Protein AF-A0AAW6EBI1-F1 (afdb_monomer_lite)

Foldseek 3Di:
DPDDDDDDPDDDDDAFDWDDDPLAIAGEDEPDCVLCPPVSVVDDDDDDDVLVVLVVQCPHPSRHQFYWYSVPPPIDTDGNVCSVVVNVVVVVVD

Organism: NCBI:txid1160721

pLDDT: mean 86.37, std 12.81, range [41.56, 97.62]

Structure (mmCIF, N/CA/C/O backbone):
data_AF-A0AAW6EBI1-F1
#
_entry.id   AF-A0AAW6EBI1-F1
#
loop_
_atom_site.group_PDB
_atom_site.id
_atom_site.type_symbol
_atom_site.label_atom_id
_atom_site.label_alt_id
_atom_site.label_comp_id
_atom_site.label_asym_id
_atom_site.label_entity_id
_atom_site.label_seq_id
_atom_site.pdbx_PDB_ins_code
_atom_site.Cartn_x
_atom_site.Cartn_y
_atom_site.Cartn_z
_atom_site.occupancy
_atom_site.B_iso_or_equiv
_atom_site.auth_seq_id
_atom_site.auth_comp_id
_atom_site.auth_asym_id
_atom_site.auth_atom_id
_atom_site.pdbx_PDB_model_num
ATOM 1 N N . MET A 1 1 ? 24.633 3.542 -7.207 1.00 41.56 1 MET A N 1
ATOM 2 C CA . MET A 1 1 ? 24.643 2.540 -8.297 1.00 41.56 1 MET A CA 1
ATOM 3 C C . MET A 1 1 ? 23.490 2.895 -9.225 1.00 41.56 1 MET A C 1
ATOM 5 O O . MET A 1 1 ? 22.370 2.976 -8.745 1.00 41.56 1 MET A O 1
ATOM 9 N N . ILE A 1 2 ? 23.746 3.243 -10.487 1.00 49.50 2 ILE A N 1
ATOM 10 C CA . ILE A 1 2 ? 22.675 3.623 -11.426 1.00 49.50 2 ILE A CA 1
ATOM 11 C C . ILE A 1 2 ? 21.936 2.332 -11.807 1.00 49.50 2 ILE A C 1
ATOM 13 O O . ILE A 1 2 ? 22.577 1.379 -12.255 1.00 49.50 2 ILE A O 1
ATOM 17 N N . GLY A 1 3 ? 20.627 2.269 -11.545 1.00 60.59 3 GLY A N 1
ATOM 18 C CA . GLY A 1 3 ? 19.796 1.098 -11.836 1.00 60.59 3 GLY A CA 1
ATOM 19 C C . GLY A 1 3 ? 19.919 0.676 -13.303 1.00 60.59 3 GLY A C 1
ATOM 20 O O . GLY A 1 3 ? 19.953 1.520 -14.196 1.00 60.59 3 GLY A O 1
ATOM 21 N N . LYS A 1 4 ? 20.036 -0.631 -13.558 1.00 71.38 4 LYS A N 1
ATOM 22 C CA . LYS A 1 4 ? 20.124 -1.166 -14.923 1.00 71.38 4 LYS A CA 1
ATOM 23 C C . LYS A 1 4 ? 18.727 -1.247 -15.532 1.00 71.38 4 LYS A C 1
ATOM 25 O O . LYS A 1 4 ? 17.860 -1.928 -14.994 1.00 71.38 4 LYS A O 1
ATOM 30 N N . THR A 1 5 ? 18.534 -0.594 -16.672 1.00 63.41 5 THR A N 1
ATOM 31 C CA . THR A 1 5 ? 17.330 -0.755 -17.491 1.00 63.41 5 THR A CA 1
ATOM 32 C C . THR A 1 5 ? 17.435 -2.049 -18.290 1.00 63.41 5 THR A C 1
ATOM 34 O O . THR A 1 5 ? 18.394 -2.244 -19.036 1.00 63.41 5 THR A O 1
ATOM 37 N N . PHE A 1 6 ? 16.446 -2.927 -18.147 1.00 66.19 6 PHE A N 1
ATOM 38 C CA . PHE A 1 6 ? 16.320 -4.147 -18.940 1.00 66.19 6 PHE A CA 1
ATOM 39 C C . PHE A 1 6 ? 15.204 -3.968 -19.972 1.00 66.19 6 PHE A C 1
ATOM 41 O O . PHE A 1 6 ? 14.153 -3.407 -19.672 1.00 66.19 6 PHE A O 1
ATOM 48 N N . SER A 1 7 ? 15.424 -4.440 -21.198 1.00 63.91 7 SER A N 1
ATOM 49 C CA . SER A 1 7 ? 14.393 -4.519 -22.237 1.00 63.91 7 SER A CA 1
ATOM 50 C C . SER A 1 7 ? 14.293 -5.964 -22.703 1.00 63.91 7 SER A C 1
ATOM 52 O O . SER A 1 7 ? 15.248 -6.510 -23.255 1.00 63.91 7 SER A O 1
ATOM 54 N N . THR A 1 8 ? 13.155 -6.600 -22.442 1.00 66.25 8 THR A N 1
ATOM 55 C CA . THR A 1 8 ? 12.863 -7.980 -22.842 1.00 66.25 8 THR A CA 1
ATOM 56 C C . THR A 1 8 ? 12.002 -7.989 -24.101 1.00 66.25 8 THR A C 1
ATOM 58 O O . THR A 1 8 ? 11.169 -7.111 -24.306 1.00 66.25 8 THR A O 1
ATOM 61 N N . LYS A 1 9 ? 12.202 -8.992 -24.964 1.00 66.44 9 LYS A N 1
ATOM 62 C CA . LYS A 1 9 ? 11.394 -9.192 -26.182 1.00 66.44 9 LYS A CA 1
ATOM 63 C C . LYS A 1 9 ? 10.054 -9.891 -25.915 1.00 66.44 9 LYS A C 1
ATOM 65 O O . LYS A 1 9 ? 9.218 -9.957 -26.807 1.00 66.44 9 LYS A O 1
ATOM 70 N N . GLU A 1 10 ? 9.862 -10.394 -24.698 1.00 70.44 10 GLU A N 1
ATOM 71 C CA . GLU A 1 10 ? 8.685 -11.142 -24.255 1.00 70.44 10 GLU A CA 1
ATOM 72 C C . GLU A 1 10 ? 7.992 -10.415 -23.095 1.00 70.44 10 GLU A C 1
ATOM 74 O O . GLU A 1 10 ? 8.613 -9.600 -22.400 1.00 70.44 10 GLU A O 1
ATOM 79 N N . ALA A 1 11 ? 6.702 -10.706 -22.896 1.00 66.75 11 ALA A N 1
ATOM 80 C CA . ALA A 1 11 ? 5.906 -10.137 -21.815 1.00 66.75 11 ALA A CA 1
ATOM 81 C C . ALA A 1 11 ? 6.465 -10.576 -20.452 1.00 66.75 11 ALA A C 1
ATOM 83 O O . ALA A 1 11 ? 6.379 -11.744 -20.076 1.00 66.75 11 ALA A O 1
ATOM 84 N N . VAL A 1 12 ? 7.030 -9.634 -19.697 1.00 67.56 12 VAL A N 1
ATOM 85 C CA . VAL A 1 12 ? 7.486 -9.878 -18.324 1.00 67.56 12 VAL A CA 1
ATOM 86 C C . VAL A 1 12 ? 6.303 -9.687 -17.387 1.00 67.56 12 VAL A C 1
ATOM 88 O O . VAL A 1 12 ? 5.743 -8.594 -17.296 1.00 67.56 12 VAL A O 1
ATOM 91 N N . ARG A 1 13 ? 5.921 -10.751 -16.674 1.00 75.06 13 ARG A N 1
ATOM 92 C CA . ARG A 1 13 ? 4.937 -10.672 -15.590 1.00 75.06 13 ARG A CA 1
ATOM 93 C C . ARG A 1 13 ? 5.654 -10.252 -14.312 1.00 75.06 13 ARG A C 1
ATOM 95 O O . ARG A 1 13 ? 6.489 -10.994 -13.805 1.00 75.06 13 ARG A O 1
ATOM 102 N N . MET A 1 14 ? 5.313 -9.080 -13.788 1.00 80.81 14 MET A N 1
ATOM 103 C CA . MET A 1 14 ? 5.749 -8.665 -12.456 1.00 80.81 14 MET A CA 1
ATOM 104 C C . MET A 1 14 ? 4.698 -9.065 -11.429 1.00 80.81 14 MET A C 1
ATOM 106 O O . MET A 1 14 ? 3.503 -8.873 -11.654 1.00 80.81 14 MET A O 1
ATOM 110 N N . ILE A 1 15 ? 5.154 -9.653 -10.327 1.00 85.88 15 ILE A N 1
ATOM 111 C CA . ILE A 1 15 ? 4.307 -10.077 -9.215 1.00 85.88 15 ILE A CA 1
ATOM 112 C C . ILE A 1 15 ? 4.534 -9.064 -8.088 1.00 85.88 15 ILE A C 1
ATOM 114 O O . ILE A 1 15 ? 5.671 -8.947 -7.628 1.00 85.88 15 ILE A O 1
ATOM 118 N N . PRO A 1 16 ? 3.507 -8.293 -7.688 1.00 89.38 16 PRO A N 1
ATOM 119 C CA . PRO A 1 16 ? 3.618 -7.382 -6.558 1.00 89.38 16 PRO A CA 1
ATOM 120 C C . PRO A 1 16 ? 3.875 -8.146 -5.262 1.00 89.38 16 PRO A C 1
ATOM 122 O O . PRO A 1 16 ? 3.339 -9.238 -5.067 1.00 89.38 16 PRO A O 1
ATOM 125 N N . ASP A 1 17 ? 4.658 -7.548 -4.372 1.00 93.31 17 ASP A N 1
ATOM 126 C CA . ASP A 1 17 ? 4.764 -8.040 -3.004 1.00 93.31 17 ASP A CA 1
ATOM 127 C C . ASP A 1 17 ? 3.494 -7.706 -2.210 1.00 93.31 17 ASP A C 1
ATOM 129 O O . ASP A 1 17 ? 2.776 -6.763 -2.544 1.00 93.31 17 ASP A O 1
ATOM 133 N N . ILE A 1 18 ? 3.206 -8.492 -1.172 1.00 95.69 18 ILE A N 1
ATOM 134 C CA . ILE A 1 18 ? 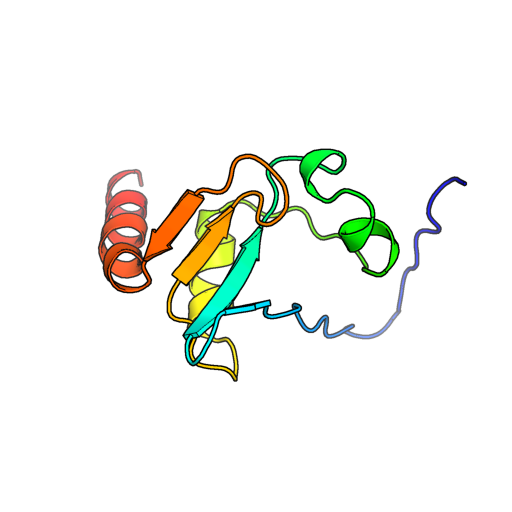2.021 -8.330 -0.322 1.00 95.69 18 ILE A CA 1
ATOM 135 C C . ILE A 1 18 ? 2.451 -8.434 1.136 1.00 95.69 18 ILE A C 1
ATOM 137 O O . ILE A 1 18 ? 2.910 -9.488 1.582 1.00 95.69 18 ILE A O 1
ATOM 141 N N . LEU A 1 19 ? 2.244 -7.353 1.887 1.00 95.88 19 LEU A N 1
ATOM 142 C CA . LEU A 1 19 ? 2.577 -7.294 3.304 1.00 95.88 19 LEU A CA 1
ATOM 143 C C . LEU A 1 19 ? 1.525 -8.033 4.128 1.00 95.88 19 LEU A C 1
ATOM 145 O O . LEU A 1 19 ? 0.341 -8.027 3.796 1.00 95.88 19 LEU A O 1
ATOM 149 N N . GLN A 1 20 ? 1.955 -8.655 5.220 1.00 96.00 20 GLN A N 1
ATOM 150 C CA . GLN A 1 20 ? 1.075 -9.341 6.158 1.00 96.00 20 GLN A CA 1
ATOM 151 C C . GLN A 1 20 ? 1.182 -8.681 7.532 1.00 96.00 20 GLN A C 1
ATOM 153 O O . GLN A 1 20 ? 2.283 -8.490 8.044 1.00 96.00 20 GLN A O 1
ATOM 158 N N . ASN A 1 21 ? 0.037 -8.372 8.138 1.00 94.00 21 ASN A N 1
ATOM 159 C CA . ASN A 1 21 ? -0.062 -7.920 9.520 1.00 94.00 21 ASN A CA 1
ATOM 160 C C . ASN A 1 21 ? -1.105 -8.778 10.245 1.00 94.00 21 ASN A C 1
ATOM 162 O O . ASN A 1 21 ? -2.304 -8.674 9.984 1.00 94.00 21 ASN A O 1
ATOM 166 N N . GLY A 1 22 ? -0.638 -9.679 11.111 1.00 94.31 22 GLY A N 1
ATOM 167 C CA . GLY A 1 22 ? -1.485 -10.718 11.694 1.00 94.31 22 GLY A CA 1
ATOM 168 C C . GLY A 1 22 ? -2.086 -11.618 10.610 1.00 94.31 22 GLY A C 1
ATOM 169 O O . GLY A 1 22 ? -1.359 -12.251 9.843 1.00 94.31 22 GLY A O 1
ATOM 170 N N . GLU A 1 23 ? -3.413 -11.665 10.542 1.00 95.06 23 GLU A N 1
ATOM 171 C CA . GLU A 1 23 ? -4.168 -12.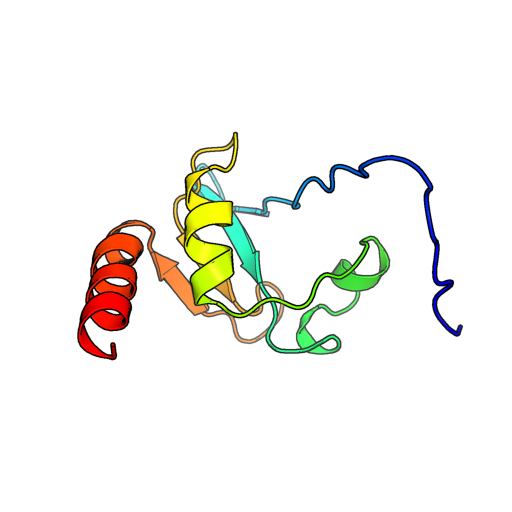447 9.551 1.00 95.06 23 GLU A CA 1
ATOM 172 C C . GLU A 1 23 ? -4.541 -11.639 8.296 1.00 95.06 23 GLU A C 1
ATOM 174 O O . GLU A 1 23 ? -5.076 -12.195 7.339 1.00 95.06 23 GLU A O 1
ATOM 179 N N . GLN A 1 24 ? -4.261 -10.332 8.282 1.00 96.56 24 GLN A N 1
ATOM 180 C CA . GLN A 1 24 ? -4.629 -9.439 7.187 1.00 96.56 24 GLN A CA 1
ATOM 181 C C . GLN A 1 24 ? -3.467 -9.231 6.213 1.00 96.56 24 GLN A C 1
ATOM 183 O O . GLN A 1 24 ? -2.301 -9.135 6.607 1.00 96.56 24 GLN A O 1
ATOM 188 N N . PHE A 1 25 ? -3.807 -9.116 4.930 1.00 97.62 25 PHE A N 1
ATOM 189 C CA . PHE A 1 25 ? -2.867 -8.859 3.842 1.00 97.62 25 PHE A CA 1
ATOM 190 C C . PHE A 1 25 ? -3.080 -7.462 3.261 1.00 97.62 25 PHE A C 1
ATOM 192 O O . PHE A 1 25 ? -4.219 -7.053 3.053 1.00 97.62 25 PHE A O 1
ATOM 199 N N . PHE A 1 26 ? -2.001 -6.752 2.947 1.00 97.44 26 PHE A N 1
ATOM 200 C CA . PHE A 1 26 ? -2.046 -5.386 2.434 1.00 97.44 26 PHE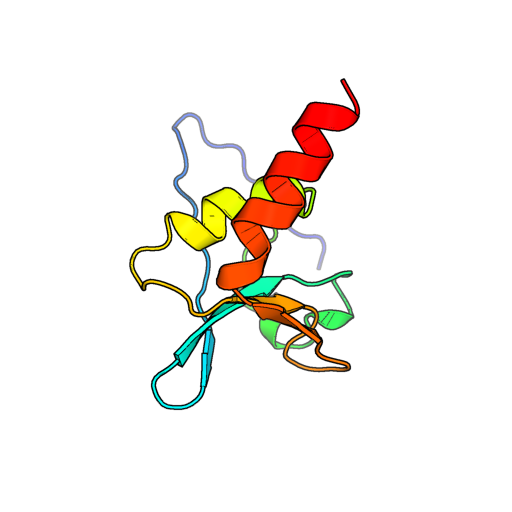 A CA 1
ATOM 201 C C . PHE A 1 26 ? -1.181 -5.239 1.189 1.00 97.44 26 PHE A C 1
ATOM 203 O O . PHE A 1 26 ? -0.063 -5.753 1.125 1.00 97.44 26 PHE A O 1
ATOM 210 N N . PHE A 1 27 ? -1.697 -4.512 0.203 1.00 96.81 2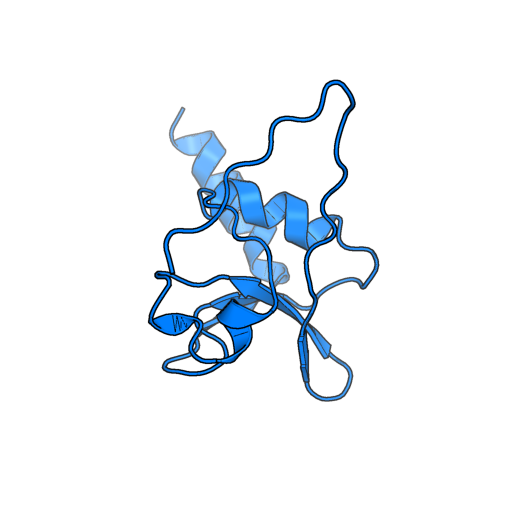7 PHE A N 1
ATOM 211 C CA . PHE A 1 27 ? -0.952 -4.166 -1.000 1.00 96.81 27 PHE A CA 1
ATOM 212 C C . PHE A 1 27 ? -0.108 -2.909 -0.728 1.00 96.81 27 PHE A C 1
ATOM 214 O O . PHE A 1 27 ? -0.690 -1.847 -0.491 1.00 96.81 27 PHE A O 1
ATOM 221 N N . PRO A 1 28 ? 1.232 -2.983 -0.730 1.00 96.44 28 PRO A N 1
ATOM 222 C CA . PRO A 1 28 ? 2.066 -1.836 -0.406 1.00 96.44 28 PRO A CA 1
ATOM 223 C C . PRO A 1 28 ? 2.186 -0.866 -1.587 1.00 96.44 28 PRO A C 1
ATOM 225 O O . PRO A 1 28 ? 2.464 -1.264 -2.720 1.00 96.44 28 PRO A O 1
ATOM 228 N N . ILE A 1 29 ? 2.031 0.428 -1.307 1.00 96.19 29 ILE A N 1
ATOM 229 C CA . ILE A 1 29 ? 2.407 1.529 -2.198 1.00 96.19 29 ILE A CA 1
ATOM 230 C C . ILE A 1 29 ? 3.256 2.547 -1.445 1.00 96.19 29 ILE A C 1
ATOM 232 O O . ILE A 1 29 ? 3.196 2.652 -0.222 1.00 96.19 29 ILE A O 1
ATOM 236 N N . PHE A 1 30 ? 4.023 3.334 -2.193 1.00 96.00 30 PHE A N 1
ATOM 237 C CA . PHE A 1 30 ? 4.901 4.351 -1.627 1.00 96.00 30 PHE A CA 1
ATOM 238 C C . PHE A 1 30 ? 4.799 5.636 -2.436 1.00 96.00 30 PHE A C 1
ATOM 240 O O . PHE A 1 30 ? 4.740 5.589 -3.668 1.00 96.00 30 PHE A O 1
ATOM 247 N N . SER A 1 31 ? 4.774 6.778 -1.751 1.00 94.75 31 SER A N 1
ATOM 248 C CA . SER A 1 31 ? 4.722 8.092 -2.402 1.00 94.75 31 SER A CA 1
ATOM 249 C C . SER A 1 31 ? 6.055 8.498 -3.027 1.00 94.75 31 SER A C 1
ATOM 251 O O . SER A 1 31 ? 6.072 9.306 -3.955 1.00 94.75 31 SER A O 1
ATOM 253 N N . SER A 1 32 ? 7.168 7.940 -2.550 1.00 93.75 32 SER A N 1
ATOM 254 C CA . SER A 1 32 ? 8.496 8.165 -3.117 1.00 93.75 32 SER A CA 1
ATOM 255 C C . SER A 1 32 ? 9.420 6.965 -2.884 1.00 93.75 32 SER A C 1
ATOM 257 O O . SER A 1 32 ? 9.038 5.986 -2.242 1.00 93.75 32 SER A O 1
ATOM 259 N N . VAL A 1 33 ? 10.632 7.014 -3.445 1.00 92.31 33 VAL A N 1
ATOM 260 C CA . VAL A 1 33 ? 11.641 5.960 -3.242 1.00 92.31 33 VAL A CA 1
ATOM 261 C C . VAL A 1 33 ? 12.196 6.007 -1.819 1.00 92.31 33 VAL A C 1
ATOM 263 O O . VAL A 1 33 ? 12.491 4.965 -1.248 1.00 92.31 33 VAL A O 1
ATOM 266 N N . GLU A 1 34 ? 12.306 7.199 -1.239 1.00 93.69 34 GLU A N 1
ATOM 267 C CA . GLU A 1 34 ? 12.792 7.424 0.122 1.00 93.69 34 GLU A CA 1
ATOM 268 C C . GLU A 1 34 ? 11.875 6.761 1.157 1.00 93.69 34 GLU A C 1
ATOM 270 O O . GLU A 1 34 ? 12.362 6.087 2.060 1.00 93.69 34 GLU A O 1
ATOM 275 N N . GLU A 1 35 ? 10.556 6.855 0.964 1.00 96.00 35 GLU A N 1
ATOM 276 C CA . GLU A 1 35 ? 9.550 6.220 1.831 1.00 96.00 35 GLU A CA 1
ATOM 277 C C . GLU A 1 35 ? 9.601 4.683 1.804 1.00 96.00 35 GLU A C 1
ATOM 279 O O . GLU A 1 35 ? 9.067 4.022 2.694 1.00 96.00 35 GLU A O 1
ATOM 284 N N . MET A 1 36 ? 10.246 4.085 0.793 1.00 94.25 36 MET A N 1
ATOM 285 C CA . MET A 1 36 ? 10.453 2.635 0.745 1.00 94.25 36 MET A CA 1
ATOM 286 C C . MET A 1 36 ? 11.550 2.170 1.709 1.00 94.25 36 MET A C 1
ATOM 288 O O . MET A 1 36 ? 11.586 0.986 2.035 1.00 94.25 36 MET A O 1
ATOM 292 N N . GLY A 1 37 ? 12.467 3.053 2.124 1.00 92.88 37 GLY A N 1
ATOM 293 C CA . GLY A 1 37 ? 13.628 2.696 2.941 1.00 92.88 37 GLY A CA 1
ATOM 294 C C . GLY A 1 37 ? 14.418 1.497 2.392 1.00 92.88 37 GLY A C 1
ATOM 295 O O . GLY A 1 37 ? 14.502 1.282 1.180 1.00 92.88 37 GLY A O 1
ATOM 296 N N . GLU A 1 38 ? 14.962 0.684 3.300 1.00 93.50 38 GLU A N 1
ATOM 297 C CA . GLU A 1 38 ? 15.703 -0.544 2.964 1.00 93.50 38 GLU A CA 1
ATOM 298 C C . GLU A 1 38 ? 14.834 -1.574 2.227 1.00 93.50 38 GLU A C 1
ATOM 300 O O . GLU A 1 38 ? 15.318 -2.294 1.354 1.00 93.50 38 GLU A O 1
ATOM 305 N N . TYR A 1 39 ? 13.525 -1.605 2.507 1.00 92.38 39 TYR A N 1
ATOM 306 C CA . TYR A 1 39 ? 12.598 -2.525 1.849 1.00 92.38 39 TYR A CA 1
ATOM 307 C C . TYR A 1 39 ? 12.640 -2.365 0.324 1.00 92.38 39 TYR A C 1
ATOM 309 O O . TYR A 1 39 ? 12.690 -3.355 -0.406 1.00 92.38 39 TYR A O 1
ATOM 317 N N . GLY A 1 40 ? 12.713 -1.128 -0.175 1.00 91.44 40 GLY A N 1
ATOM 318 C CA . GLY A 1 40 ? 12.744 -0.844 -1.608 1.00 91.44 40 GLY A CA 1
ATOM 319 C C . GLY A 1 40 ? 13.982 -1.363 -2.347 1.00 91.44 40 GLY A C 1
ATOM 320 O O . GLY A 1 40 ? 13.950 -1.456 -3.577 1.00 91.44 40 GLY A O 1
ATOM 321 N N . GLU A 1 41 ? 15.080 -1.694 -1.665 1.00 92.00 41 GLU A N 1
ATOM 322 C CA . GLU A 1 41 ? 16.328 -2.131 -2.311 1.00 92.00 41 GLU A CA 1
ATOM 323 C C . GLU A 1 41 ? 16.219 -3.523 -2.947 1.00 92.00 41 GLU A C 1
ATOM 325 O O . GLU A 1 41 ? 16.923 -3.826 -3.9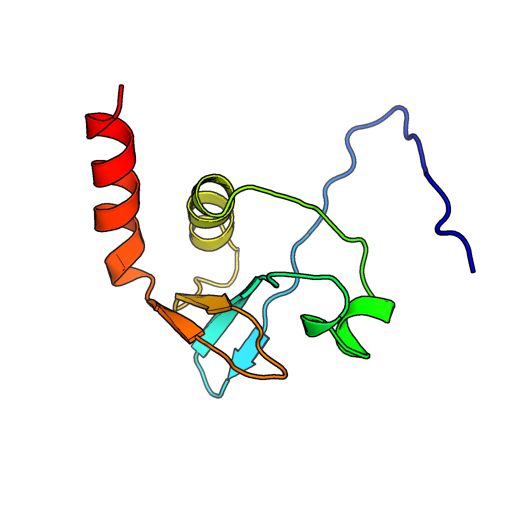12 1.00 92.00 41 GLU A O 1
ATOM 330 N N . HIS A 1 42 ? 15.284 -4.343 -2.466 1.00 89.69 42 HIS A N 1
ATOM 331 C CA . HIS A 1 42 ? 15.119 -5.733 -2.890 1.00 89.69 42 HIS A CA 1
ATOM 332 C C . HIS A 1 42 ? 14.145 -5.923 -4.061 1.00 89.69 42 HIS A C 1
ATOM 334 O O . HIS A 1 42 ? 13.988 -7.043 -4.550 1.00 89.69 42 HIS A O 1
ATOM 340 N N . PHE A 1 43 ? 13.514 -4.846 -4.546 1.00 90.06 43 PHE A N 1
ATOM 341 C CA . PHE A 1 43 ? 12.440 -4.927 -5.537 1.00 90.06 43 PHE A CA 1
ATOM 342 C C . PHE A 1 43 ? 12.678 -4.072 -6.782 1.00 90.06 43 PHE A C 1
ATOM 344 O O . PHE A 1 43 ? 13.250 -2.974 -6.753 1.00 90.06 43 PHE A O 1
ATOM 351 N N . SER A 1 44 ? 12.134 -4.568 -7.896 1.00 89.75 44 SER A N 1
ATOM 352 C CA . SER A 1 44 ? 11.875 -3.743 -9.076 1.00 89.75 44 SER A CA 1
ATOM 353 C C . SER A 1 44 ? 10.735 -2.771 -8.777 1.00 89.75 44 SER A C 1
ATOM 355 O O . SER A 1 44 ? 9.736 -3.148 -8.171 1.00 89.75 44 SER A O 1
ATOM 357 N N . LYS A 1 45 ? 10.883 -1.515 -9.207 1.00 90.12 45 LYS A N 1
ATOM 358 C CA . LYS A 1 45 ? 9.946 -0.430 -8.886 1.00 90.12 45 LYS A CA 1
ATOM 359 C C . LYS A 1 45 ? 9.079 -0.106 -10.096 1.00 90.12 45 LYS A C 1
ATOM 361 O O . LYS A 1 45 ? 9.593 0.008 -11.208 1.00 90.12 45 LYS A O 1
ATOM 366 N N . VAL A 1 46 ? 7.781 0.079 -9.870 1.00 89.88 46 VAL A N 1
ATOM 367 C CA . VAL A 1 46 ? 6.831 0.543 -10.889 1.00 89.88 46 VAL A CA 1
ATOM 368 C C . VAL A 1 46 ? 6.128 1.778 -10.373 1.00 89.88 46 VAL A C 1
ATOM 370 O O . VAL A 1 46 ? 5.524 1.747 -9.306 1.00 89.88 46 VAL A O 1
ATOM 373 N N . GLN A 1 47 ? 6.168 2.849 -11.158 1.00 91.69 47 GLN A N 1
ATOM 374 C CA . GLN A 1 47 ? 5.380 4.040 -10.889 1.00 91.69 47 GLN A CA 1
ATOM 375 C C . GLN A 1 47 ? 4.024 3.917 -11.589 1.00 91.69 47 GLN A C 1
ATOM 377 O O . GLN A 1 47 ? 3.961 3.726 -12.805 1.00 91.69 47 GLN A O 1
ATOM 382 N N . LYS A 1 48 ? 2.941 4.022 -10.818 1.00 91.69 48 LYS A N 1
ATOM 383 C CA . LYS A 1 48 ? 1.558 4.027 -11.306 1.00 91.69 48 LYS A CA 1
ATOM 384 C C . LYS A 1 48 ? 0.735 5.054 -10.554 1.00 91.69 48 LYS A C 1
ATOM 386 O O . LYS A 1 48 ? 1.030 5.371 -9.404 1.00 91.69 48 LYS A O 1
ATOM 391 N N . HIS A 1 49 ? -0.318 5.544 -11.197 1.00 90.56 49 HIS A N 1
ATOM 392 C CA . HIS A 1 49 ? -1.318 6.339 -10.504 1.00 90.56 49 HIS A CA 1
ATOM 393 C C . HIS A 1 49 ? -2.116 5.451 -9.536 1.00 90.56 49 HIS A C 1
ATOM 395 O O . HIS A 1 49 ? -2.411 4.303 -9.863 1.00 90.56 49 HIS A O 1
ATOM 401 N N . ILE A 1 50 ? -2.521 5.971 -8.372 1.00 86.38 50 ILE A N 1
ATOM 402 C CA . ILE A 1 50 ? -3.212 5.177 -7.335 1.00 86.38 50 ILE A CA 1
ATOM 403 C C . ILE A 1 50 ? -4.486 4.487 -7.853 1.00 86.38 50 ILE A C 1
ATOM 405 O O . ILE A 1 50 ? -4.769 3.347 -7.500 1.00 86.38 50 ILE A O 1
ATOM 409 N N . LEU A 1 51 ? -5.202 5.134 -8.777 1.00 88.62 51 LEU A N 1
ATOM 410 C CA . LEU A 1 51 ? -6.402 4.581 -9.419 1.00 88.62 51 LEU A CA 1
ATOM 411 C C . LEU A 1 51 ? -6.119 3.346 -10.287 1.00 88.62 51 LEU A C 1
ATOM 413 O O . LEU A 1 51 ? -7.012 2.534 -10.490 1.00 88.62 51 LEU A O 1
ATOM 417 N N . GLU A 1 52 ? -4.900 3.192 -10.807 1.00 90.06 52 GLU A N 1
ATOM 418 C CA . GLU A 1 52 ? -4.484 1.960 -11.489 1.00 90.06 52 GLU A CA 1
ATOM 419 C C . GLU A 1 52 ? -4.074 0.869 -10.497 1.00 90.06 52 GLU A C 1
ATOM 421 O O . GLU A 1 52 ? -4.084 -0.307 -10.849 1.00 90.06 52 GLU A O 1
ATOM 426 N N . VAL A 1 53 ? -3.711 1.238 -9.265 1.00 91.69 53 VAL A N 1
ATOM 427 C CA . VAL A 1 53 ? -3.302 0.280 -8.232 1.00 91.69 53 VAL A CA 1
ATOM 428 C C . VAL A 1 53 ? -4.505 -0.395 -7.582 1.00 91.69 53 VAL A C 1
ATOM 430 O O . VAL A 1 53 ? -4.423 -1.575 -7.267 1.00 91.69 53 VAL A O 1
ATOM 433 N N . ILE A 1 54 ? -5.640 0.296 -7.441 1.00 92.75 54 ILE A N 1
ATOM 434 C CA . ILE A 1 54 ? -6.884 -0.283 -6.898 1.00 92.75 54 ILE A CA 1
ATOM 435 C C . ILE A 1 54 ? -7.266 -1.611 -7.582 1.00 92.75 54 ILE A C 1
ATOM 437 O O . ILE A 1 54 ? -7.380 -2.623 -6.883 1.00 92.75 54 ILE A O 1
ATOM 441 N N . PRO A 1 55 ? -7.382 -1.693 -8.924 1.00 91.31 55 PRO A N 1
ATOM 442 C CA . PRO A 1 55 ? -7.673 -2.966 -9.577 1.00 91.31 55 PRO A CA 1
ATOM 443 C C . PRO A 1 55 ? -6.527 -3.980 -9.444 1.00 91.31 55 PRO A C 1
ATOM 445 O O . PRO A 1 55 ? -6.787 -5.180 -9.447 1.00 91.31 55 PRO A O 1
ATOM 448 N N . MET A 1 56 ? -5.268 -3.552 -9.294 1.00 91.62 56 MET A N 1
ATOM 449 C CA . MET A 1 56 ? -4.151 -4.474 -9.034 1.00 91.62 56 MET A CA 1
ATOM 450 C C . MET A 1 56 ? -4.251 -5.111 -7.645 1.00 91.62 56 MET A C 1
ATOM 452 O O . MET A 1 56 ? -4.040 -6.314 -7.509 1.00 91.62 56 MET A O 1
ATOM 456 N N . ALA A 1 57 ? -4.609 -4.322 -6.632 1.00 93.12 57 ALA A N 1
ATOM 457 C CA . ALA A 1 57 ? -4.825 -4.785 -5.270 1.00 93.12 57 ALA A CA 1
ATOM 458 C C . ALA A 1 57 ? -6.022 -5.743 -5.197 1.00 93.12 57 ALA A C 1
ATOM 460 O O . ALA A 1 57 ? -5.895 -6.834 -4.644 1.00 93.12 57 ALA A O 1
ATOM 461 N N . ARG A 1 58 ? -7.146 -5.391 -5.840 1.00 90.56 58 ARG A N 1
ATOM 462 C CA . ARG A 1 58 ? -8.361 -6.225 -5.882 1.00 90.56 58 ARG A CA 1
ATOM 463 C C . ARG A 1 58 ? -8.120 -7.588 -6.540 1.00 90.56 58 ARG A C 1
ATOM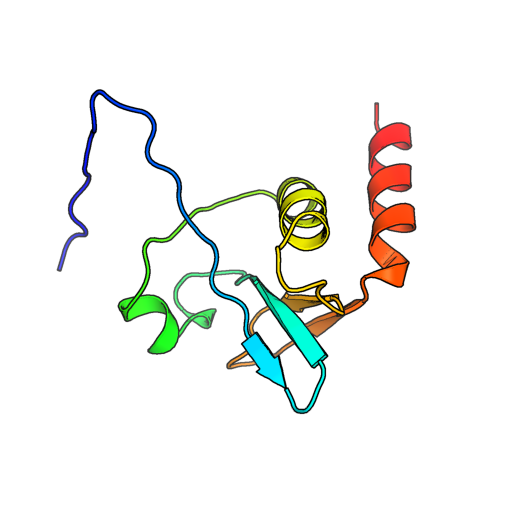 465 O O . ARG A 1 58 ? -8.647 -8.591 -6.076 1.00 90.56 58 ARG A O 1
ATOM 472 N N . ASN A 1 59 ? -7.314 -7.627 -7.601 1.00 88.94 59 ASN A N 1
ATOM 473 C CA . ASN A 1 59 ? -6.991 -8.858 -8.330 1.00 88.94 59 ASN A CA 1
ATOM 474 C C . ASN A 1 59 ? -5.772 -9.608 -7.755 1.00 88.94 59 ASN A C 1
ATOM 476 O O . ASN A 1 59 ? -5.251 -10.518 -8.402 1.00 88.94 59 ASN A O 1
ATOM 480 N N . SER A 1 60 ? -5.289 -9.231 -6.567 1.00 87.50 60 SER A N 1
ATOM 481 C CA . SER A 1 60 ? -4.219 -9.954 -5.879 1.00 87.50 60 SER A CA 1
ATOM 482 C C . SER A 1 60 ? -4.682 -11.344 -5.436 1.00 87.50 60 SER A C 1
ATOM 484 O O . SER A 1 60 ? -5.777 -11.510 -4.902 1.00 87.50 60 SER A O 1
ATOM 486 N N . GLU A 1 61 ? -3.808 -12.343 -5.574 1.00 85.94 61 GLU A N 1
ATOM 487 C CA . GLU A 1 61 ? -4.081 -13.734 -5.178 1.00 85.94 61 GLU A CA 1
ATOM 488 C C . GLU A 1 61 ? -4.335 -13.891 -3.665 1.00 85.94 61 GLU A C 1
ATOM 490 O O . GLU A 1 61 ? -4.932 -14.876 -3.239 1.00 85.94 61 GLU A O 1
ATOM 495 N N . LYS A 1 62 ? -3.905 -12.921 -2.843 1.00 87.00 62 LYS A N 1
ATOM 496 C CA . LYS A 1 62 ? -3.997 -12.979 -1.374 1.00 87.00 62 LYS A CA 1
ATOM 497 C C . LYS A 1 62 ? -5.246 -12.334 -0.764 1.00 87.00 62 LYS A C 1
ATOM 499 O O . LYS A 1 62 ? -5.317 -12.275 0.458 1.00 87.00 62 LYS A O 1
ATOM 504 N N . ASN A 1 63 ? -6.205 -11.872 -1.574 1.00 89.38 63 ASN A N 1
ATOM 505 C CA . ASN A 1 63 ? -7.426 -11.192 -1.111 1.00 89.38 63 ASN A CA 1
ATOM 506 C C . ASN A 1 63 ? -7.132 -10.114 -0.045 1.00 89.38 63 ASN A C 1
ATOM 508 O O . ASN A 1 63 ? -7.380 -10.298 1.147 1.00 89.38 63 ASN A O 1
ATOM 512 N N . VAL A 1 64 ? -6.517 -9.013 -0.475 1.00 95.69 64 VAL A N 1
ATOM 513 C CA . VAL A 1 64 ? -6.010 -7.977 0.436 1.00 95.69 64 VAL A CA 1
ATOM 514 C C . VAL A 1 64 ? -7.137 -7.237 1.164 1.00 95.69 64 VAL A C 1
ATOM 516 O O . VAL A 1 64 ? -8.167 -6.919 0.577 1.00 95.69 64 VAL A O 1
ATOM 519 N N . ALA A 1 65 ? -6.903 -6.909 2.434 1.00 96.44 65 ALA A N 1
ATOM 520 C CA . ALA A 1 65 ? -7.785 -6.087 3.259 1.00 96.44 65 ALA A CA 1
ATOM 521 C C . ALA A 1 65 ? -7.746 -4.601 2.861 1.00 96.44 65 ALA A C 1
ATOM 523 O O . ALA A 1 65 ? -8.693 -3.864 3.120 1.00 96.44 65 ALA A O 1
ATOM 524 N N . GLY A 1 66 ? -6.668 -4.157 2.211 1.00 96.69 66 GLY A N 1
ATOM 525 C CA . GLY A 1 66 ? -6.526 -2.783 1.745 1.00 96.69 66 GLY A CA 1
ATOM 526 C C . GLY A 1 66 ? -5.183 -2.506 1.077 1.00 96.69 66 GLY A C 1
ATOM 527 O O . GLY A 1 66 ? -4.338 -3.393 0.916 1.00 96.69 66 GLY A O 1
ATOM 528 N N . ILE A 1 67 ? -4.991 -1.249 0.694 1.00 97.12 67 ILE A N 1
ATOM 529 C CA . ILE A 1 67 ? -3.712 -0.705 0.236 1.00 97.12 67 ILE A CA 1
ATOM 530 C C . ILE A 1 67 ? -3.068 0.033 1.408 1.00 97.12 67 ILE A C 1
ATOM 532 O O . ILE A 1 67 ? -3.711 0.871 2.034 1.00 97.12 67 ILE A O 1
ATOM 536 N N . VAL A 1 68 ? -1.796 -0.246 1.686 1.00 97.19 68 VAL A N 1
ATOM 537 C CA . VAL A 1 68 ? -1.012 0.493 2.682 1.00 97.19 68 VAL A CA 1
ATOM 538 C C . VAL A 1 68 ? -0.049 1.436 1.971 1.00 97.19 68 VAL A C 1
ATOM 540 O O . VAL A 1 68 ? 0.799 1.005 1.192 1.00 97.19 68 VAL A O 1
ATOM 543 N N . LEU A 1 69 ? -0.198 2.732 2.221 1.00 97.00 69 LEU A N 1
ATOM 544 C CA . LEU A 1 69 ? 0.725 3.772 1.788 1.00 97.00 69 LEU A CA 1
ATOM 545 C C . LEU A 1 69 ? 1.832 3.924 2.828 1.00 97.00 69 LEU A C 1
ATOM 547 O O . LEU A 1 69 ? 1.522 4.058 4.008 1.00 97.00 69 LEU A O 1
ATOM 551 N N . ASN A 1 70 ? 3.090 3.940 2.379 1.00 96.38 70 ASN A N 1
ATOM 552 C CA . ASN A 1 70 ? 4.267 4.248 3.198 1.00 96.38 70 ASN A CA 1
ATOM 553 C C . ASN A 1 70 ? 4.369 3.350 4.447 1.00 96.38 70 ASN A C 1
ATOM 555 O O . ASN A 1 70 ? 4.474 3.810 5.580 1.00 96.38 70 ASN A O 1
ATOM 559 N N . ALA A 1 71 ? 4.316 2.032 4.232 1.00 95.25 71 ALA A N 1
ATOM 560 C CA . ALA A 1 71 ? 4.183 1.026 5.293 1.00 95.25 71 ALA A CA 1
ATOM 561 C C . ALA A 1 71 ? 5.288 1.044 6.370 1.00 95.25 71 ALA A C 1
ATOM 563 O O . ALA A 1 71 ? 5.084 0.500 7.453 1.00 95.25 71 ALA A O 1
ATOM 564 N N . PHE A 1 72 ? 6.449 1.631 6.072 1.00 92.94 72 PHE A N 1
ATOM 565 C CA . PHE A 1 72 ? 7.632 1.620 6.941 1.00 92.94 72 PHE A CA 1
ATOM 566 C C . PHE A 1 72 ? 7.982 3.002 7.512 1.00 92.94 72 PHE A C 1
ATOM 568 O O . PHE A 1 72 ? 9.041 3.171 8.113 1.00 92.94 72 PHE A O 1
ATOM 575 N N . SER A 1 73 ? 7.094 3.980 7.336 1.00 90.50 73 SER A N 1
ATOM 576 C CA . SER A 1 73 ? 7.237 5.354 7.822 1.00 90.50 73 SER A CA 1
ATOM 577 C C . SER A 1 73 ? 5.876 5.877 8.315 1.00 90.50 73 SER A C 1
ATOM 579 O O . SER A 1 73 ? 5.224 5.220 9.131 1.00 90.50 73 SER A O 1
ATOM 581 N N . GLU A 1 74 ? 5.429 7.051 7.861 1.00 93.06 74 GLU A N 1
ATOM 582 C CA . GLU A 1 74 ? 4.107 7.601 8.173 1.00 93.06 74 GLU A CA 1
ATOM 583 C C . GLU A 1 74 ? 3.024 6.899 7.345 1.00 93.06 74 GLU A C 1
ATOM 585 O O . GLU A 1 74 ? 2.624 7.348 6.269 1.00 93.06 74 GLU A O 1
ATOM 590 N N . SER A 1 75 ? 2.568 5.754 7.858 1.00 94.94 75 SER A N 1
ATOM 591 C CA . SER A 1 75 ? 1.667 4.874 7.121 1.00 94.94 75 SER A CA 1
ATOM 592 C C . SER A 1 75 ? 0.211 5.348 7.111 1.00 94.94 75 SER A C 1
ATOM 594 O O . SER A 1 75 ? -0.313 5.805 8.130 1.00 94.94 75 SER A O 1
ATOM 596 N N . PHE A 1 76 ? -0.477 5.123 5.992 1.00 95.62 76 PHE A N 1
ATOM 597 C CA . PHE A 1 76 ? -1.926 5.290 5.856 1.00 95.62 76 PHE A CA 1
ATOM 598 C C . PHE A 1 76 ? -2.539 4.057 5.186 1.00 95.62 76 PHE A C 1
ATOM 600 O O . PHE A 1 76 ? -1.979 3.535 4.223 1.00 95.62 76 PHE A O 1
ATOM 607 N N . ILE A 1 77 ? -3.698 3.599 5.664 1.00 96.25 77 ILE A N 1
ATOM 608 C CA . ILE A 1 77 ? -4.404 2.449 5.090 1.00 96.25 77 ILE A CA 1
ATOM 609 C C . ILE A 1 77 ? -5.644 2.939 4.351 1.00 96.25 77 ILE A C 1
ATOM 611 O O . ILE A 1 77 ? -6.482 3.642 4.909 1.00 96.25 77 ILE A O 1
ATOM 615 N N . LEU A 1 78 ? -5.753 2.533 3.089 1.00 95.38 78 LEU A N 1
ATOM 616 C CA . LEU A 1 78 ? -6.977 2.606 2.312 1.00 95.38 78 LEU A CA 1
ATOM 617 C C . LEU A 1 78 ? -7.655 1.235 2.339 1.00 95.38 78 LEU A C 1
ATOM 619 O O . LEU A 1 78 ? -7.205 0.307 1.660 1.00 95.38 78 LEU A O 1
ATOM 623 N N . ASP A 1 79 ? -8.734 1.122 3.107 1.00 95.62 79 ASP A N 1
ATOM 624 C CA . ASP A 1 79 ? -9.507 -0.114 3.226 1.00 95.62 79 ASP A CA 1
ATOM 625 C C . ASP A 1 79 ? -10.122 -0.540 1.888 1.00 95.62 79 ASP A C 1
ATOM 627 O O . ASP A 1 79 ? -10.590 0.291 1.103 1.00 95.62 79 ASP A O 1
ATOM 631 N N . ALA A 1 80 ? -10.163 -1.852 1.638 1.00 94.19 80 ALA A N 1
ATOM 632 C CA . ALA A 1 80 ? -10.728 -2.412 0.411 1.00 94.19 80 ALA A CA 1
ATOM 633 C C . ALA A 1 80 ? -12.210 -2.046 0.215 1.00 94.19 80 ALA A C 1
ATOM 635 O O . ALA A 1 80 ? -12.669 -1.917 -0.919 1.00 94.19 80 ALA A O 1
ATOM 636 N N . GLU A 1 81 ? -12.942 -1.802 1.305 1.00 93.06 81 GLU A N 1
ATOM 637 C CA . GLU A 1 81 ? -14.333 -1.328 1.276 1.00 93.06 81 GLU A CA 1
ATOM 638 C C . GLU A 1 81 ? -14.483 0.039 0.583 1.00 93.06 81 GLU A C 1
ATOM 640 O O . GLU A 1 81 ? -15.537 0.349 0.029 1.00 93.06 81 GLU A O 1
ATOM 645 N N . LEU A 1 82 ? -13.424 0.856 0.564 1.00 91.81 82 LEU A N 1
ATOM 646 C CA . LEU A 1 82 ? -13.430 2.185 -0.051 1.00 91.81 82 LEU A CA 1
ATOM 647 C C . LEU A 1 82 ? -13.088 2.163 -1.546 1.00 91.81 82 LEU A C 1
ATOM 649 O O . LEU A 1 82 ? -13.234 3.189 -2.218 1.00 91.81 82 LEU A O 1
ATOM 653 N N . PHE A 1 83 ? -12.658 1.021 -2.092 1.00 91.38 83 PHE A N 1
ATOM 654 C CA . PHE A 1 83 ? -12.241 0.920 -3.494 1.00 91.38 83 PHE A CA 1
ATOM 655 C C . PHE A 1 83 ? -13.377 1.285 -4.453 1.00 91.38 83 PHE A C 1
ATOM 657 O O . PHE A 1 83 ? -13.176 2.102 -5.352 1.00 91.38 83 PHE A O 1
ATOM 664 N N . ASP A 1 84 ? -14.583 0.765 -4.211 1.00 87.12 84 ASP A N 1
ATOM 665 C CA . ASP A 1 84 ? -15.755 1.041 -5.049 1.00 87.12 84 ASP A CA 1
ATOM 666 C C . ASP A 1 84 ? -16.117 2.537 -5.039 1.00 87.12 84 ASP A C 1
ATOM 668 O O . ASP A 1 84 ? -16.497 3.105 -6.065 1.00 87.12 84 ASP A O 1
ATOM 672 N N . MET A 1 85 ? -15.979 3.217 -3.893 1.00 87.44 85 MET A N 1
ATOM 673 C CA . MET A 1 85 ? -16.269 4.652 -3.790 1.00 87.44 85 MET A CA 1
ATOM 674 C C . MET A 1 85 ? -15.303 5.479 -4.647 1.00 87.44 85 MET A C 1
ATOM 676 O O . MET A 1 85 ? -15.727 6.397 -5.352 1.00 87.44 85 MET A O 1
ATOM 680 N N . ILE A 1 86 ? -14.015 5.134 -4.616 1.00 84.94 86 ILE A N 1
ATOM 681 C CA . ILE A 1 86 ? -12.968 5.842 -5.359 1.00 84.94 86 ILE A CA 1
ATOM 682 C C . ILE A 1 86 ? -13.089 5.589 -6.867 1.00 84.94 86 ILE A C 1
ATOM 684 O O . ILE A 1 86 ? -12.941 6.520 -7.662 1.00 84.94 86 ILE A O 1
ATOM 688 N N . GLU A 1 87 ? -13.411 4.363 -7.283 1.00 78.75 87 GLU A N 1
ATOM 689 C CA . GLU A 1 87 ? -13.637 4.040 -8.697 1.00 78.75 87 GLU A CA 1
ATOM 690 C C . GLU A 1 87 ? -14.843 4.807 -9.266 1.00 78.75 87 GLU A C 1
ATOM 692 O O . GLU A 1 87 ? -14.753 5.391 -10.348 1.00 78.75 87 GLU A O 1
ATOM 697 N N . ASN A 1 88 ? -15.933 4.918 -8.500 1.00 80.44 88 ASN A N 1
ATOM 698 C CA . ASN A 1 88 ? -17.118 5.690 -8.889 1.00 80.44 88 ASN A CA 1
ATOM 699 C C . ASN A 1 88 ? -16.883 7.212 -8.936 1.00 80.44 88 ASN A C 1
ATOM 701 O O . ASN A 1 88 ? -17.604 7.935 -9.626 1.00 80.44 88 ASN A O 1
ATOM 705 N N . MET A 1 89 ? -15.886 7.737 -8.216 1.00 77.19 89 MET A N 1
ATOM 706 C CA . MET A 1 89 ? -15.483 9.139 -8.365 1.00 77.19 89 MET A CA 1
ATOM 707 C C . MET A 1 89 ? -14.805 9.393 -9.713 1.00 77.19 89 MET A C 1
ATOM 709 O O . MET A 1 89 ? -15.030 10.443 -10.313 1.00 77.19 89 MET A O 1
ATOM 713 N N . LYS A 1 90 ? -14.012 8.435 -10.214 1.00 65.94 90 LYS A N 1
ATOM 714 C CA . LYS A 1 90 ? -13.338 8.550 -11.515 1.00 65.94 90 LYS A CA 1
ATOM 715 C C . LYS A 1 90 ? -14.347 8.670 -12.658 1.00 65.94 90 LYS A C 1
ATOM 717 O O . LYS A 1 90 ? -14.187 9.542 -13.501 1.00 65.94 90 LYS A O 1
ATOM 722 N N . SER A 1 91 ? -15.409 7.861 -12.647 1.00 60.00 91 SER A N 1
ATOM 723 C CA . SER A 1 91 ? -16.439 7.882 -13.699 1.00 60.00 91 SER A CA 1
ATOM 724 C C . SER A 1 91 ? -17.253 9.181 -13.752 1.00 60.00 91 SER A C 1
ATOM 726 O O . SER A 1 91 ? -18.020 9.385 -14.684 1.00 60.00 91 SER A O 1
ATOM 728 N N . ARG A 1 92 ? -17.153 10.041 -12.729 1.00 60.56 92 ARG A N 1
ATOM 729 C CA . ARG A 1 92 ? -17.833 11.347 -12.667 1.00 60.56 92 ARG A CA 1
ATOM 730 C C . ARG A 1 92 ? -16.967 12.511 -13.151 1.00 60.56 92 ARG A C 1
ATOM 732 O O . ARG A 1 92 ? -17.470 13.627 -13.231 1.00 60.56 92 ARG A O 1
ATOM 739 N N . LEU A 1 93 ? -15.683 12.268 -13.405 1.00 59.75 93 LEU A N 1
ATOM 740 C CA . LEU A 1 93 ? -14.721 13.264 -13.881 1.00 59.75 93 LEU A CA 1
ATOM 741 C C . LEU A 1 93 ? -14.478 13.167 -15.401 1.00 59.75 93 LEU A C 1
ATOM 743 O O . LEU A 1 93 ? -13.593 13.859 -15.903 1.00 59.75 93 LEU A O 1
ATOM 747 N N . GLU A 1 94 ? -15.240 12.322 -16.105 1.00 48.69 94 GLU A N 1
ATOM 748 C CA . GLU A 1 94 ? -15.235 12.172 -17.570 1.00 48.69 94 GLU A CA 1
ATOM 749 C C . GLU A 1 94 ? -16.304 13.038 -18.251 1.00 48.69 94 GLU A C 1
ATOM 751 O O . GLU A 1 94 ? -17.437 13.124 -17.719 1.00 48.69 94 GLU A O 1
#

Radius of gyration: 14.67 Å; chains: 1; bounding box: 42×27×38 Å

Sequence (94 aa):
MIGKTFSTKEAVRMIPDILQNGEQFFFPIFSSVEEMGEYGEHFSKVQKHILEVIPMARNSEKNVAGIVLNAFSESFILDAELFDMIENMKSRLE

Secondary structure (DSSP, 8-state):
-PPPP---SS--------EEETTEEEEEE-SSSGGGGGGGGGS------HHHHHHHHHT-TT--SEEEESTTSS-EEEEGGGHHHHHHHHTT--